Protein AF-C2XUA9-F1 (afdb_monomer_lite)

Sequence (88 aa):
MNLHAYIALEIEMREKLKVRGHKERTIPGDVREWFIEAIDKLPQEKLRVIELPKQFNLLEFMRTFEHLVRAGVTITAPDQVLTAMEIK

Organism: Bacillus mycoides (NCBI:txid1405)

Foldseek 3Di:
DPVVLVVVLVVVLVVVCVVVVNPDPDDDPVSVVVSVVSVVVPPPPDDPDPVAPPPDDPVQLVVLVVVCVVVVHDDDDSVVSVVVVVVD

Secondary structure (DSSP, 8-state):
--HHHHHHHHHHHHHHHHHTT--SSSPPHHHHHHHHHHHHTS--PPP------TT--HHHHHHHHHHHHHTT----SHHHHHHHHHT-

pLDDT: mean 81.71, std 10.54, range [48.81, 93.06]

Radius of gyration: 21.3 Å; chains: 1; bounding box: 46×23×55 Å

Structure (mmCIF, N/CA/C/O backbone):
data_AF-C2XUA9-F1
#
_entry.id   AF-C2XUA9-F1
#
loop_
_atom_site.group_PDB
_atom_site.id
_atom_site.type_symbol
_atom_site.label_atom_id
_atom_site.label_alt_id
_atom_site.label_comp_id
_atom_site.label_asym_id
_atom_site.label_entity_id
_atom_site.label_seq_id
_atom_site.pdbx_PDB_ins_code
_atom_site.Cartn_x
_atom_site.Cartn_y
_atom_site.Cartn_z
_atom_site.occupancy
_atom_site.B_iso_or_equiv
_atom_site.auth_seq_id
_atom_site.auth_comp_id
_atom_site.auth_asym_id
_atom_site.auth_atom_id
_atom_site.pdbx_PDB_model_num
ATOM 1 N N . MET A 1 1 ? 1.863 -7.018 1.054 1.00 54.62 1 MET A N 1
ATOM 2 C CA . MET A 1 1 ? 2.851 -6.241 0.266 1.00 54.62 1 MET A CA 1
ATOM 3 C C . MET A 1 1 ? 4.234 -6.790 0.529 1.00 54.62 1 MET A C 1
ATOM 5 O O . MET A 1 1 ? 4.745 -6.641 1.636 1.00 54.62 1 MET A O 1
ATOM 9 N N . ASN A 1 2 ? 4.860 -7.363 -0.489 1.00 65.81 2 ASN A N 1
ATOM 10 C CA . ASN A 1 2 ? 6.297 -7.550 -0.468 1.00 65.81 2 ASN A CA 1
ATOM 11 C C . ASN A 1 2 ? 6.948 -6.246 -0.959 1.00 65.81 2 ASN A C 1
ATOM 13 O O . ASN 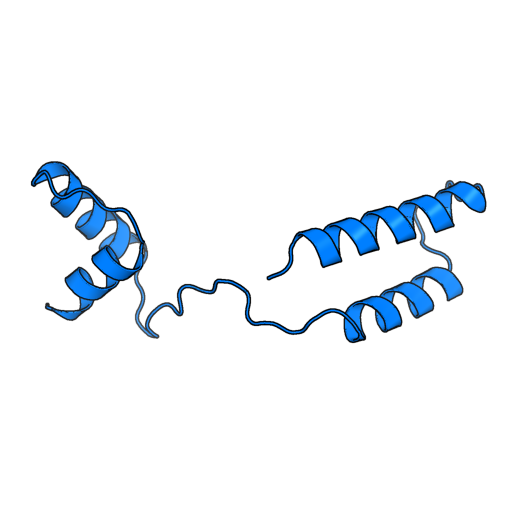A 1 2 ? 7.246 -6.103 -2.140 1.00 65.81 2 ASN A O 1
ATOM 17 N N . LEU A 1 3 ? 7.098 -5.256 -0.068 1.00 68.06 3 LEU A N 1
ATOM 18 C CA . LEU A 1 3 ? 7.782 -3.989 -0.372 1.00 68.06 3 LEU A CA 1
ATOM 19 C C . LEU A 1 3 ? 9.173 -4.248 -0.978 1.00 68.06 3 LEU A C 1
ATOM 21 O O . LEU A 1 3 ? 9.618 -3.507 -1.850 1.00 68.06 3 LEU A O 1
ATOM 25 N N . HIS A 1 4 ? 9.814 -5.353 -0.587 1.00 77.69 4 HIS A N 1
ATOM 26 C CA . HIS A 1 4 ? 11.088 -5.772 -1.157 1.00 77.69 4 HIS A CA 1
ATOM 27 C C . HIS A 1 4 ? 10.997 -6.101 -2.650 1.00 77.69 4 HIS A C 1
ATOM 29 O 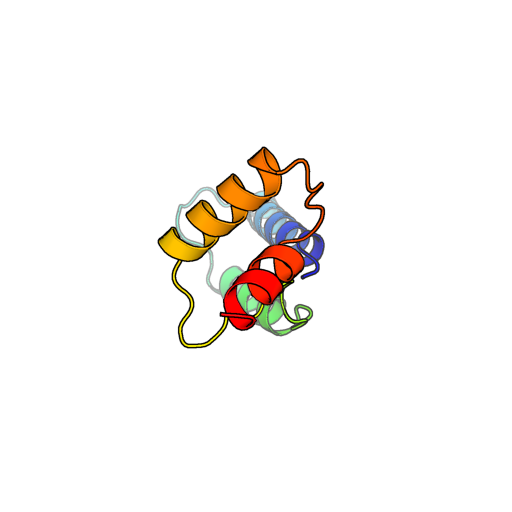O . HIS A 1 4 ? 11.969 -5.859 -3.351 1.00 77.69 4 HIS A O 1
ATOM 35 N N . ALA A 1 5 ? 9.857 -6.577 -3.163 1.00 79.75 5 ALA A N 1
ATOM 36 C CA . ALA A 1 5 ? 9.683 -6.849 -4.591 1.00 79.75 5 ALA A CA 1
ATOM 37 C C . ALA A 1 5 ? 9.632 -5.556 -5.425 1.00 79.75 5 ALA A C 1
ATOM 39 O O . ALA A 1 5 ? 10.262 -5.473 -6.474 1.00 79.75 5 ALA A O 1
ATOM 40 N N . TYR A 1 6 ? 8.956 -4.519 -4.921 1.00 80.19 6 TYR A N 1
ATOM 41 C CA . TYR A 1 6 ? 8.925 -3.202 -5.568 1.00 80.19 6 TYR A CA 1
ATOM 42 C C . TYR A 1 6 ? 10.284 -2.500 -5.497 1.00 80.19 6 TYR A C 1
ATOM 44 O O . TYR A 1 6 ? 10.759 -1.975 -6.500 1.00 80.19 6 TYR A O 1
ATOM 52 N N . ILE A 1 7 ? 10.936 -2.538 -4.330 1.00 83.44 7 ILE A N 1
ATOM 53 C CA . ILE A 1 7 ? 12.277 -1.967 -4.149 1.00 83.44 7 ILE A CA 1
ATOM 54 C C . ILE A 1 7 ? 13.296 -2.695 -5.036 1.00 83.44 7 ILE A C 1
ATOM 56 O O . ILE A 1 7 ? 14.129 -2.050 -5.667 1.00 83.44 7 ILE A O 1
ATOM 60 N N . ALA A 1 8 ? 13.224 -4.025 -5.127 1.00 88.19 8 ALA A N 1
ATOM 61 C CA . ALA A 1 8 ? 14.096 -4.802 -6.002 1.00 88.19 8 ALA A CA 1
ATOM 62 C C . ALA A 1 8 ? 13.899 -4.424 -7.476 1.00 88.19 8 ALA A C 1
ATOM 64 O O . ALA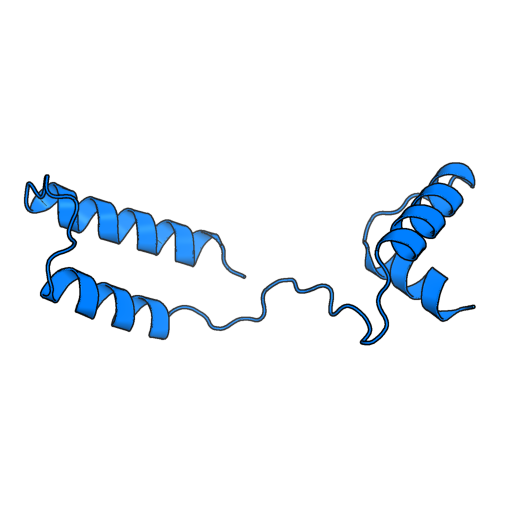 A 1 8 ? 14.885 -4.215 -8.182 1.00 88.19 8 ALA A O 1
ATOM 65 N N . LEU A 1 9 ? 12.647 -4.263 -7.917 1.00 89.56 9 LEU A N 1
ATOM 66 C CA . LEU A 1 9 ? 12.346 -3.856 -9.286 1.00 89.56 9 LEU A CA 1
ATOM 67 C C . LEU A 1 9 ? 12.864 -2.440 -9.597 1.00 89.56 9 LEU A C 1
ATOM 69 O O . LEU A 1 9 ? 13.411 -2.198 -10.674 1.00 89.56 9 LEU A O 1
ATOM 73 N N . GLU A 1 10 ? 12.755 -1.506 -8.648 1.00 87.75 10 GLU A N 1
ATOM 74 C CA . GLU A 1 10 ? 13.326 -0.162 -8.790 1.00 87.75 10 GLU A CA 1
ATOM 75 C C . GLU A 1 10 ? 14.858 -0.203 -8.915 1.00 87.75 10 GLU A C 1
ATOM 77 O O . GLU A 1 10 ? 15.436 0.480 -9.766 1.00 87.75 10 GLU A O 1
ATOM 82 N N . ILE A 1 11 ? 15.530 -1.018 -8.096 1.00 89.25 11 ILE A N 1
ATOM 83 C CA . ILE A 1 11 ? 16.987 -1.193 -8.157 1.00 89.25 11 ILE A CA 1
ATOM 84 C C . ILE A 1 11 ? 17.399 -1.765 -9.518 1.00 89.25 11 ILE A C 1
ATOM 86 O O . ILE A 1 11 ? 18.324 -1.247 -10.145 1.00 89.25 11 ILE A O 1
ATOM 90 N N . GLU A 1 12 ? 16.693 -2.785 -10.009 1.00 91.12 12 GLU A N 1
ATOM 91 C CA . GLU A 1 12 ? 16.976 -3.407 -11.305 1.00 91.12 12 GLU A CA 1
ATOM 92 C C . GLU A 1 12 ? 16.809 -2.411 -12.463 1.00 91.12 12 GLU A C 1
ATOM 94 O O . GLU A 1 12 ? 17.655 -2.331 -13.359 1.00 91.12 12 GLU A O 1
ATOM 99 N N . MET A 1 13 ? 15.761 -1.587 -12.415 1.00 89.50 13 MET A N 1
ATOM 100 C CA . MET A 1 13 ? 15.537 -0.522 -13.390 1.00 89.50 13 MET A CA 1
ATOM 101 C C . MET A 1 13 ? 16.681 0.501 -13.390 1.00 89.50 13 MET A C 1
ATOM 103 O O . MET A 1 13 ? 17.195 0.863 -14.452 1.00 89.50 13 MET A O 1
ATOM 107 N N . ARG A 1 14 ? 17.116 0.956 -12.208 1.00 86.31 14 ARG A N 1
ATOM 108 C CA . ARG A 1 14 ? 18.230 1.907 -12.072 1.00 86.31 14 ARG A CA 1
ATOM 109 C C . ARG A 1 14 ? 19.538 1.325 -12.603 1.00 86.31 14 ARG A C 1
ATOM 111 O O . ARG A 1 14 ? 20.276 2.038 -13.283 1.00 86.31 14 ARG A O 1
ATOM 118 N N . GLU A 1 15 ? 19.806 0.045 -12.357 1.00 88.88 15 GLU A N 1
ATOM 119 C CA . GLU A 1 15 ? 21.011 -0.615 -12.865 1.00 88.88 15 GLU A CA 1
ATOM 120 C C . GLU A 1 15 ? 20.971 -0.764 -14.395 1.00 88.88 15 GLU A C 1
ATOM 122 O O . GLU A 1 15 ? 21.958 -0.463 -15.064 1.00 88.88 15 GLU A O 1
ATOM 127 N N . LYS A 1 16 ? 19.815 -1.107 -14.985 1.00 88.81 16 LYS A N 1
ATOM 128 C CA . LYS A 1 16 ? 19.645 -1.137 -16.453 1.00 88.81 16 LYS A CA 1
ATOM 129 C C . LYS A 1 16 ? 19.912 0.221 -17.103 1.00 88.81 16 LYS A C 1
ATOM 131 O O . LYS A 1 16 ? 20.554 0.280 -18.153 1.00 88.81 16 LYS A O 1
ATOM 136 N N . LEU A 1 17 ? 19.454 1.311 -16.487 1.00 87.69 17 LEU A N 1
ATOM 137 C CA . LEU A 1 17 ? 19.741 2.668 -16.964 1.00 87.69 17 LEU A CA 1
ATOM 138 C C . LEU A 1 17 ? 21.232 3.009 -16.829 1.00 87.69 17 LEU A C 1
ATOM 140 O O . LEU A 1 17 ? 21.834 3.552 -17.757 1.00 87.69 17 LEU A O 1
ATOM 144 N N . LYS A 1 18 ? 21.850 2.636 -15.707 1.00 85.75 18 LYS A N 1
ATOM 145 C CA . LYS A 1 18 ? 23.270 2.877 -15.433 1.00 85.75 18 LYS A CA 1
ATOM 146 C C . LYS A 1 18 ? 24.196 2.137 -16.402 1.00 85.75 18 LYS A C 1
ATOM 148 O O . LYS A 1 18 ? 25.116 2.759 -16.926 1.00 85.75 18 LYS A O 1
ATOM 153 N N . VAL A 1 19 ? 23.944 0.853 -16.683 1.00 85.81 19 VAL A N 1
ATOM 154 C CA . VAL A 1 19 ? 24.736 0.038 -17.632 1.00 85.81 19 VAL A CA 1
ATOM 155 C C . VAL A 1 19 ? 24.736 0.649 -19.033 1.00 85.81 19 VAL A C 1
ATOM 157 O O . VAL A 1 19 ? 25.740 0.596 -19.737 1.00 85.81 19 VAL A O 1
ATOM 160 N N . ARG A 1 20 ? 23.634 1.290 -19.428 1.00 81.62 20 ARG A N 1
ATOM 161 C CA . ARG A 1 20 ? 23.518 1.985 -20.717 1.00 81.62 20 ARG A CA 1
ATOM 162 C C . ARG A 1 20 ? 24.162 3.372 -20.736 1.00 81.62 20 ARG A C 1
ATOM 164 O O . ARG A 1 20 ? 24.106 4.049 -21.757 1.00 81.62 20 ARG A O 1
ATOM 171 N N . GLY A 1 21 ? 24.748 3.818 -19.624 1.00 80.50 21 GLY A N 1
ATOM 172 C CA . GLY A 1 21 ? 25.284 5.171 -19.494 1.00 80.50 21 GLY A CA 1
ATOM 173 C C . GLY A 1 21 ? 24.201 6.246 -19.596 1.00 80.50 21 GLY A C 1
ATOM 174 O O . GLY A 1 21 ? 24.500 7.375 -19.984 1.00 80.50 21 GLY A O 1
ATOM 175 N N . HIS A 1 22 ? 22.950 5.901 -19.276 1.00 79.75 22 HIS A N 1
ATOM 176 C CA . HIS A 1 22 ? 21.805 6.786 -19.442 1.00 79.75 22 HIS A CA 1
ATOM 177 C C . HIS A 1 22 ? 21.858 7.927 -18.422 1.00 79.75 22 HIS A C 1
ATOM 179 O O . HIS A 1 22 ? 21.739 7.704 -17.218 1.00 79.75 22 HIS A O 1
ATOM 185 N N . LYS A 1 23 ? 22.063 9.157 -18.902 1.00 73.44 23 LYS A N 1
ATOM 186 C CA . LYS A 1 23 ? 22.173 10.375 -18.071 1.00 73.44 23 LYS A CA 1
ATOM 187 C C . LYS A 1 23 ? 20.987 11.325 -18.234 1.00 73.44 23 LYS A C 1
ATOM 189 O O . LYS A 1 23 ? 20.935 12.364 -17.579 1.00 73.44 23 LYS A O 1
ATOM 194 N N . GLU A 1 24 ? 20.057 10.996 -19.124 1.00 74.50 24 GLU A N 1
ATOM 195 C CA . GLU A 1 24 ? 18.922 11.853 -19.441 1.00 74.50 24 GLU A CA 1
ATOM 196 C C . GLU A 1 24 ? 17.778 11.667 -18.443 1.00 74.50 24 GLU A C 1
ATOM 198 O O . GLU A 1 24 ? 17.592 10.599 -17.859 1.00 74.50 24 GLU A O 1
ATOM 203 N N . ARG A 1 25 ? 16.965 12.716 -18.275 1.00 73.62 25 ARG A N 1
ATOM 204 C CA . ARG A 1 25 ? 15.776 12.678 -17.406 1.00 73.62 25 ARG A CA 1
ATOM 205 C C . ARG A 1 25 ? 14.677 11.753 -17.937 1.00 73.62 25 ARG A C 1
ATOM 207 O O . ARG A 1 25 ? 13.807 11.340 -17.178 1.00 73.62 25 ARG A O 1
ATOM 214 N N . THR A 1 26 ? 14.692 11.458 -19.232 1.00 78.25 26 THR A N 1
ATOM 215 C CA . THR A 1 26 ? 13.676 10.670 -19.934 1.00 78.25 26 THR A CA 1
ATOM 216 C C . THR A 1 26 ? 14.072 9.208 -20.017 1.00 78.25 26 THR A C 1
ATOM 218 O O . THR A 1 26 ? 15.148 8.894 -20.501 1.00 78.25 26 THR A O 1
ATOM 221 N N . ILE A 1 27 ? 13.200 8.300 -19.581 1.00 80.31 27 ILE A N 1
ATOM 222 C CA . ILE A 1 27 ? 13.448 6.852 -19.653 1.00 80.31 27 ILE A CA 1
ATOM 223 C C . ILE A 1 27 ? 13.285 6.372 -21.111 1.00 80.31 27 ILE A C 1
ATOM 225 O O . ILE A 1 27 ? 12.240 6.683 -21.708 1.00 80.31 27 ILE A O 1
ATOM 229 N N . PRO A 1 28 ? 14.253 5.608 -21.664 1.00 86.75 28 PRO A N 1
ATOM 230 C CA . PRO A 1 28 ? 14.151 4.996 -22.990 1.00 86.75 28 PRO A CA 1
ATOM 231 C C . PRO A 1 28 ? 12.890 4.139 -23.138 1.00 86.75 28 PRO A C 1
ATOM 233 O O . PRO A 1 28 ? 12.451 3.505 -22.177 1.00 86.75 28 PRO A O 1
ATOM 236 N N . GLY A 1 29 ? 12.299 4.127 -24.336 1.00 85.25 29 GLY A N 1
ATOM 237 C CA . GLY A 1 29 ? 11.017 3.457 -24.589 1.00 85.25 29 GLY A CA 1
ATOM 238 C C . GLY A 1 29 ? 11.032 1.966 -24.250 1.00 85.25 29 GLY A C 1
ATOM 239 O O . GLY A 1 29 ? 10.140 1.488 -23.563 1.00 85.25 29 GLY A O 1
ATOM 240 N N . ASP A 1 30 ? 12.100 1.264 -24.613 1.00 86.56 30 ASP A N 1
ATOM 241 C CA . ASP A 1 30 ? 12.259 -0.169 -24.365 1.00 86.56 30 ASP A CA 1
ATOM 242 C C . ASP A 1 30 ? 12.425 -0.510 -22.871 1.00 86.56 30 ASP A C 1
ATOM 244 O O . ASP A 1 30 ? 11.878 -1.495 -22.380 1.00 86.56 30 ASP A O 1
ATOM 248 N N . VAL A 1 31 ? 13.131 0.335 -22.110 1.00 85.81 31 VAL A N 1
ATOM 249 C CA . VAL A 1 31 ? 13.244 0.193 -20.646 1.00 85.81 31 VAL A CA 1
ATOM 250 C C . VAL A 1 31 ? 11.905 0.474 -19.969 1.00 85.81 31 VAL A C 1
ATOM 252 O O . VAL A 1 31 ? 11.564 -0.182 -18.988 1.00 85.81 31 VAL A O 1
ATOM 255 N N . ARG A 1 32 ? 11.136 1.439 -20.486 1.00 86.12 32 ARG A N 1
ATOM 256 C CA . ARG A 1 32 ? 9.796 1.760 -19.985 1.00 86.12 32 ARG A CA 1
ATOM 257 C C . ARG A 1 32 ? 8.832 0.598 -20.201 1.00 86.12 32 ARG A C 1
ATOM 259 O O . ARG A 1 32 ? 8.141 0.232 -19.259 1.00 86.12 32 ARG A O 1
ATOM 266 N N . GLU A 1 33 ? 8.796 0.037 -21.404 1.00 90.56 33 GLU A N 1
ATOM 267 C CA . GLU A 1 33 ? 7.943 -1.110 -21.734 1.00 90.56 33 GLU A CA 1
ATOM 268 C C . GLU A 1 33 ? 8.279 -2.315 -20.854 1.00 90.56 33 GLU A C 1
ATOM 270 O O . GLU A 1 33 ? 7.394 -2.855 -20.194 1.00 90.56 33 GLU A O 1
ATOM 275 N N . TRP A 1 34 ? 9.568 -2.644 -20.722 1.00 92.44 34 TRP A N 1
ATOM 276 C CA . TRP A 1 34 ? 10.019 -3.691 -19.805 1.00 92.44 34 TRP A CA 1
ATOM 277 C C . TRP A 1 34 ? 9.573 -3.441 -18.356 1.00 92.44 34 TRP A C 1
ATOM 279 O O . TRP A 1 34 ? 9.134 -4.364 -17.673 1.00 92.44 34 TRP A O 1
ATOM 289 N N . PHE A 1 35 ? 9.673 -2.197 -17.877 1.00 88.88 35 PHE A N 1
ATOM 290 C CA . PHE A 1 35 ? 9.304 -1.851 -16.505 1.00 88.88 35 PHE A CA 1
ATOM 291 C C . PHE A 1 35 ? 7.798 -1.996 -16.261 1.00 88.88 35 PHE A C 1
ATOM 293 O O . PHE A 1 35 ? 7.401 -2.502 -15.215 1.00 88.88 35 PHE A O 1
ATOM 300 N N . ILE A 1 36 ? 6.964 -1.606 -17.231 1.00 87.06 36 ILE A N 1
ATOM 301 C CA . ILE A 1 36 ? 5.507 -1.782 -17.168 1.00 87.06 36 ILE A CA 1
ATOM 302 C C . ILE A 1 36 ? 5.158 -3.275 -17.101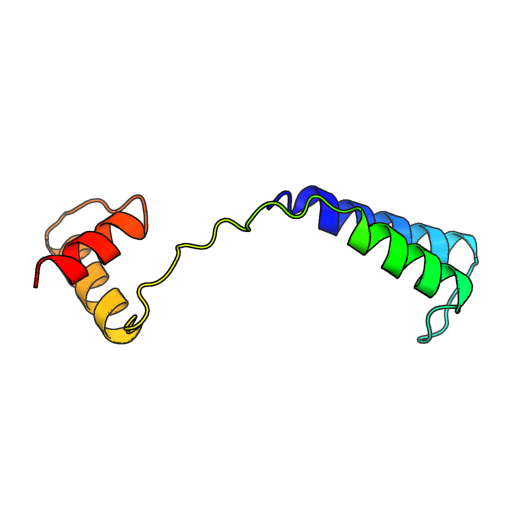 1.00 87.06 36 ILE A C 1
ATOM 304 O O . ILE A 1 36 ? 4.443 -3.692 -16.193 1.00 87.06 36 ILE A O 1
ATOM 308 N N . GLU A 1 37 ? 5.739 -4.101 -17.976 1.00 91.19 37 GLU A N 1
ATOM 309 C CA . GLU A 1 37 ? 5.516 -5.553 -17.943 1.00 91.19 37 GLU A CA 1
ATOM 310 C C . GLU A 1 37 ? 5.984 -6.203 -16.635 1.00 91.19 37 GLU A C 1
ATOM 312 O O . GLU A 1 37 ? 5.400 -7.184 -16.169 1.00 91.19 37 GLU A O 1
ATOM 317 N N . ALA A 1 38 ? 7.072 -5.699 -16.051 1.00 89.00 38 ALA A N 1
ATOM 318 C CA . ALA A 1 38 ? 7.593 -6.206 -14.792 1.00 89.00 38 ALA A CA 1
ATOM 319 C C . ALA A 1 38 ? 6.685 -5.836 -13.611 1.00 89.00 38 ALA A C 1
ATOM 321 O O . ALA A 1 38 ? 6.489 -6.670 -12.728 1.00 89.00 38 ALA A O 1
ATOM 322 N N . ILE A 1 39 ? 6.087 -4.637 -13.621 1.00 85.94 39 ILE A N 1
ATOM 323 C CA . ILE A 1 39 ? 5.073 -4.220 -12.642 1.00 85.94 39 ILE A CA 1
ATOM 324 C C . ILE A 1 39 ? 3.846 -5.131 -12.713 1.00 85.94 39 ILE A C 1
ATOM 326 O O . ILE A 1 39 ? 3.383 -5.596 -11.672 1.00 85.94 39 ILE A O 1
ATOM 330 N N . ASP A 1 40 ? 3.352 -5.438 -13.914 1.00 84.94 40 ASP A N 1
ATOM 331 C CA . AS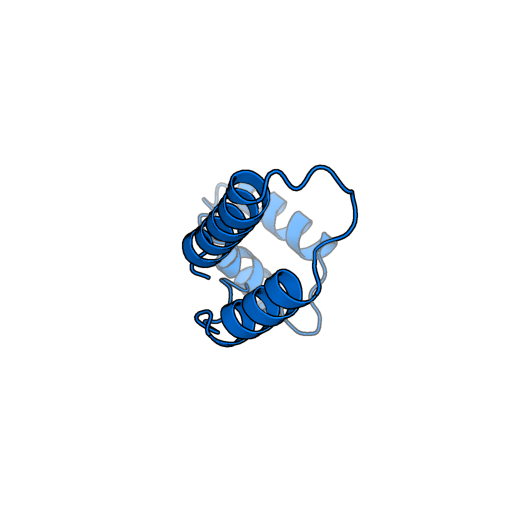P A 1 40 ? 2.178 -6.306 -14.089 1.00 84.94 40 ASP A CA 1
ATOM 332 C C . ASP A 1 40 ? 2.407 -7.720 -13.531 1.00 84.94 40 ASP A C 1
ATOM 334 O O . ASP A 1 40 ? 1.479 -8.376 -13.055 1.00 84.94 40 ASP A O 1
ATOM 338 N N . LYS A 1 41 ? 3.663 -8.182 -13.537 1.00 87.38 41 LYS A N 1
ATOM 339 C CA . LYS A 1 41 ? 4.082 -9.487 -13.001 1.00 87.38 41 LYS A CA 1
ATOM 340 C C . LYS A 1 41 ? 4.386 -9.468 -11.502 1.00 87.38 41 LYS A C 1
ATOM 342 O O . LYS A 1 41 ? 4.639 -10.533 -10.934 1.00 87.38 41 LYS A O 1
ATOM 347 N N . LEU A 1 42 ? 4.389 -8.302 -10.848 1.00 82.94 42 LEU A N 1
ATOM 348 C CA . LEU A 1 42 ? 4.612 -8.240 -9.406 1.00 82.94 42 LEU A CA 1
ATOM 349 C C . LEU A 1 42 ? 3.472 -8.936 -8.651 1.00 82.94 42 LEU A C 1
ATOM 351 O O . LEU A 1 42 ? 2.321 -8.908 -9.098 1.00 82.94 42 LEU A O 1
ATOM 355 N N . PRO A 1 43 ? 3.759 -9.534 -7.478 1.00 76.50 43 PRO A N 1
ATOM 356 C CA . PRO A 1 43 ? 2.726 -10.112 -6.636 1.00 76.50 43 PRO A CA 1
ATOM 357 C C . PRO A 1 43 ? 1.658 -9.064 -6.307 1.00 76.50 43 PRO A C 1
ATOM 359 O O . PRO A 1 43 ? 1.913 -8.113 -5.564 1.00 76.50 43 PRO A O 1
ATOM 362 N N . GLN A 1 44 ? 0.447 -9.272 -6.822 1.00 71.44 44 GLN A N 1
ATOM 363 C CA . GLN A 1 44 ? -0.734 -8.438 -6.563 1.00 71.44 44 GLN A CA 1
ATOM 364 C C . GLN A 1 44 ? -1.353 -8.748 -5.190 1.00 71.44 44 GLN A C 1
ATOM 366 O O . GLN A 1 44 ? -2.568 -8.701 -4.999 1.00 71.44 44 GLN A O 1
ATOM 371 N N . GLU A 1 45 ? -0.525 -9.130 -4.216 1.00 67.94 45 GLU A N 1
ATOM 372 C CA . GLU A 1 45 ? -0.987 -9.340 -2.853 1.00 67.94 45 GLU A CA 1
ATOM 373 C C . GLU A 1 45 ? -1.544 -8.029 -2.312 1.00 67.94 45 GLU A C 1
ATOM 375 O O . GLU A 1 45 ? -0.889 -6.983 -2.416 1.00 67.94 45 GLU A O 1
ATOM 380 N N . LYS A 1 46 ? -2.712 -8.097 -1.658 1.00 55.34 46 LYS A N 1
ATOM 381 C CA . LYS A 1 46 ? -3.236 -6.962 -0.901 1.00 55.34 46 LYS A CA 1
ATOM 382 C C . LYS A 1 46 ? -2.100 -6.412 -0.030 1.00 55.34 46 LYS A C 1
ATOM 384 O O . LYS A 1 46 ? -1.404 -7.135 0.700 1.00 55.34 46 LYS A O 1
ATOM 389 N N . LEU A 1 47 ? -1.857 -5.107 -0.144 1.00 56.16 47 LEU A N 1
ATOM 390 C CA . LEU A 1 47 ? -1.075 -4.398 0.857 1.00 56.16 47 LEU A CA 1
ATOM 391 C C . LEU A 1 47 ? -1.655 -4.741 2.234 1.00 56.16 47 LEU A C 1
ATOM 393 O O . LEU A 1 47 ? -2.820 -5.122 2.324 1.00 56.16 47 LEU A O 1
ATOM 397 N N . ARG A 1 48 ? -0.865 -4.650 3.309 1.00 56.84 48 ARG A N 1
ATOM 398 C CA . ARG A 1 48 ? -1.457 -4.609 4.653 1.00 56.84 48 ARG A CA 1
ATOM 399 C C . ARG A 1 48 ? -2.286 -3.325 4.728 1.00 56.84 48 ARG A C 1
ATOM 401 O O . ARG A 1 48 ? -1.810 -2.290 5.172 1.00 56.84 48 ARG A O 1
ATOM 408 N N . VAL A 1 49 ? -3.476 -3.393 4.155 1.00 55.53 49 VAL A N 1
ATOM 409 C CA . VAL A 1 49 ? -4.525 -2.407 4.206 1.00 55.53 49 VAL A CA 1
ATOM 410 C C . VAL A 1 49 ? -5.238 -2.796 5.476 1.00 55.53 49 VAL A C 1
ATOM 412 O O . VAL A 1 49 ? -5.849 -3.858 5.555 1.00 55.53 49 VAL A O 1
ATOM 415 N N . ILE A 1 50 ? -5.090 -1.964 6.496 1.00 60.34 50 ILE A N 1
ATOM 416 C CA . ILE A 1 50 ? -6.158 -1.865 7.475 1.00 60.34 50 ILE A CA 1
ATOM 417 C C . ILE A 1 50 ? -7.362 -1.470 6.620 1.00 60.34 50 ILE A C 1
ATOM 419 O O . ILE A 1 50 ? -7.376 -0.364 6.075 1.00 60.34 50 ILE A O 1
ATOM 423 N N . GLU A 1 51 ? -8.266 -2.412 6.343 1.00 62.91 51 GLU A N 1
ATOM 424 C CA . GLU A 1 51 ? -9.489 -2.115 5.601 1.00 62.91 51 GLU A CA 1
ATOM 425 C C . GLU A 1 51 ? -10.307 -1.194 6.500 1.00 62.91 51 GLU A C 1
ATOM 427 O O . GLU A 1 51 ? -10.984 -1.623 7.430 1.00 62.91 51 GLU A O 1
ATOM 432 N N . LEU A 1 52 ? -10.140 0.109 6.278 1.00 70.44 52 LEU A N 1
ATOM 433 C CA . LEU A 1 52 ? -10.826 1.119 7.057 1.00 70.44 52 LEU A CA 1
ATOM 434 C C . LEU A 1 52 ? -12.332 0.981 6.792 1.00 70.44 52 LEU A C 1
ATOM 436 O O . LEU A 1 52 ? -12.734 0.843 5.629 1.00 70.44 52 LEU A O 1
ATOM 440 N N . PRO A 1 53 ? -13.179 1.046 7.833 1.00 74.12 53 PRO A N 1
ATOM 441 C CA . PRO A 1 53 ? -14.622 1.065 7.654 1.00 74.12 53 PRO A CA 1
ATOM 442 C C . PRO A 1 53 ? -15.032 2.154 6.656 1.00 74.12 53 PRO A C 1
ATOM 444 O O . PRO A 1 53 ? -14.421 3.222 6.603 1.00 74.12 53 PRO A O 1
ATOM 447 N N . LYS A 1 54 ? -16.112 1.939 5.891 1.00 75.81 54 LYS A N 1
ATOM 448 C CA . LYS A 1 54 ? -16.601 2.921 4.894 1.00 75.81 54 LYS A CA 1
ATOM 449 C C . LYS A 1 54 ? -16.855 4.321 5.473 1.00 75.81 54 LYS A C 1
ATOM 451 O O . LYS A 1 54 ? -16.884 5.292 4.728 1.00 75.81 54 LYS A O 1
ATOM 456 N N . GLN A 1 55 ? -17.061 4.404 6.785 1.00 81.38 55 GLN A N 1
ATOM 457 C CA . GLN A 1 55 ? -17.365 5.621 7.536 1.00 81.38 55 GLN A CA 1
ATOM 458 C C . GLN A 1 55 ? -16.177 6.084 8.395 1.00 81.38 55 GLN A C 1
ATOM 460 O O . GLN A 1 55 ? -16.360 6.821 9.359 1.00 81.38 55 GLN A O 1
ATOM 465 N N . PHE A 1 56 ? -14.963 5.614 8.098 1.00 83.50 56 PHE A N 1
ATOM 466 C CA . PHE A 1 56 ? -13.793 5.886 8.919 1.00 83.50 56 PHE A CA 1
ATOM 467 C C . PHE A 1 56 ? -13.529 7.387 9.075 1.00 83.50 56 PHE A C 1
ATOM 469 O O . PHE A 1 56 ? -13.388 8.123 8.095 1.00 83.50 56 PHE A O 1
ATOM 476 N N . ASN A 1 57 ? -13.386 7.817 10.328 1.00 85.19 57 ASN A N 1
ATOM 477 C CA . ASN A 1 57 ? -13.002 9.171 10.687 1.00 85.19 57 ASN A CA 1
ATOM 478 C C . ASN A 1 57 ? -11.674 9.152 11.453 1.00 85.19 57 ASN A C 1
ATOM 480 O O . ASN A 1 57 ? -11.591 8.663 12.580 1.00 85.19 57 ASN A O 1
ATOM 484 N N . LEU A 1 58 ? -10.637 9.745 10.855 1.00 85.12 58 LEU A N 1
ATOM 485 C CA . LEU A 1 58 ? -9.299 9.796 11.447 1.00 85.12 58 LEU A CA 1
ATOM 486 C C . LEU A 1 58 ? -9.271 10.539 12.791 1.00 85.12 58 LEU A C 1
ATOM 488 O O . LEU A 1 58 ? -8.542 10.146 13.697 1.00 85.12 58 LEU A O 1
ATOM 492 N N . LEU A 1 59 ? -10.062 11.602 12.945 1.00 90.56 59 LEU A N 1
ATOM 493 C CA . LEU A 1 59 ? -10.096 12.376 14.186 1.00 90.56 59 LEU A CA 1
ATOM 494 C C . LEU A 1 59 ? -10.694 11.554 15.330 1.00 90.56 59 LEU A C 1
ATOM 496 O O . LEU A 1 59 ? -10.205 11.603 16.458 1.00 90.56 59 LEU A O 1
ATOM 500 N N . GLU A 1 60 ? -11.743 10.790 15.038 1.00 88.94 60 GLU A N 1
ATOM 501 C CA . GLU A 1 60 ? -12.365 9.894 16.009 1.00 88.94 60 GLU A CA 1
ATOM 502 C C . GLU A 1 60 ? -11.441 8.734 16.380 1.00 88.94 60 GLU A C 1
ATOM 504 O O . GLU A 1 60 ? -11.317 8.397 17.560 1.00 88.94 60 GLU A O 1
ATOM 509 N N . PHE A 1 61 ? -10.719 8.198 15.397 1.00 90.56 61 PHE A N 1
ATOM 510 C CA . PHE A 1 61 ? -9.691 7.191 15.623 1.00 90.56 61 PHE A CA 1
ATOM 511 C C . PHE A 1 61 ? -8.598 7.694 16.571 1.00 90.56 61 PHE A C 1
ATOM 513 O O . PHE A 1 61 ? -8.311 7.045 17.575 1.00 90.56 61 PHE A O 1
ATOM 520 N N . MET A 1 62 ? -8.036 8.880 16.315 1.00 92.75 62 MET A N 1
ATOM 521 C CA . MET A 1 62 ? -6.981 9.456 17.159 1.00 92.75 62 MET A CA 1
ATOM 522 C C . MET A 1 62 ? -7.468 9.736 18.585 1.00 92.75 62 MET A C 1
ATOM 524 O O . MET A 1 62 ? -6.763 9.436 19.544 1.00 92.75 62 MET A O 1
ATOM 528 N N . ARG A 1 63 ? -8.697 10.242 18.745 1.00 92.62 63 ARG A N 1
ATOM 529 C CA . ARG A 1 63 ? -9.303 10.464 20.069 1.00 92.62 63 ARG A CA 1
ATOM 530 C C . ARG A 1 63 ? -9.520 9.159 20.831 1.00 92.62 63 ARG A C 1
ATOM 532 O O . ARG A 1 63 ? -9.236 9.097 22.025 1.00 92.62 63 ARG A O 1
ATOM 539 N N . THR A 1 64 ? -10.015 8.125 20.154 1.00 90.69 64 THR A N 1
ATOM 540 C CA . THR A 1 64 ? -10.229 6.798 20.752 1.00 90.69 64 THR A CA 1
ATOM 541 C C . THR A 1 64 ? -8.899 6.167 21.155 1.00 90.69 64 THR A C 1
ATOM 543 O O . THR A 1 64 ? -8.763 5.686 22.278 1.00 90.69 64 THR A O 1
ATOM 546 N N . PHE A 1 65 ? -7.889 6.257 20.289 1.00 91.56 65 PHE A N 1
ATOM 547 C CA . PHE A 1 65 ? -6.529 5.815 20.579 1.00 91.56 65 PHE A CA 1
ATOM 548 C C . PHE A 1 65 ? -5.952 6.519 21.815 1.00 91.56 65 PHE A C 1
ATOM 550 O O . PHE A 1 65 ? -5.520 5.855 22.754 1.00 91.56 65 PHE A O 1
ATOM 557 N N . GLU A 1 66 ? -6.003 7.853 21.866 1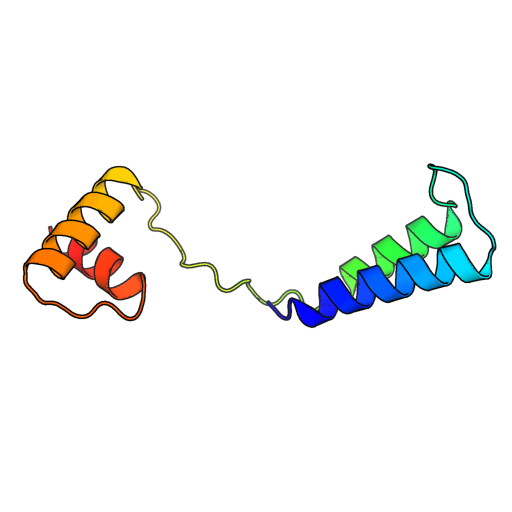.00 93.06 66 GLU A N 1
ATOM 558 C CA . GLU A 1 66 ? -5.523 8.620 23.020 1.00 93.06 66 GLU A CA 1
ATOM 559 C C . GLU A 1 66 ? -6.252 8.249 24.314 1.00 93.06 66 GLU A C 1
ATOM 561 O O . GLU A 1 66 ? -5.620 8.134 25.365 1.00 93.06 66 GLU A O 1
ATOM 566 N N . HIS A 1 67 ? -7.571 8.048 24.253 1.00 93.06 67 HIS A N 1
ATOM 567 C CA . HIS A 1 67 ? -8.358 7.647 25.414 1.00 93.06 67 HIS A CA 1
ATOM 568 C C . HIS A 1 67 ? -7.915 6.283 25.957 1.00 93.06 67 HIS A C 1
ATOM 570 O O . HIS A 1 67 ? -7.672 6.151 27.155 1.00 93.06 67 HIS A O 1
ATOM 576 N N . LEU A 1 68 ? -7.752 5.293 25.077 1.00 90.88 68 LEU A N 1
ATOM 577 C CA . LEU A 1 68 ? -7.311 3.946 25.437 1.00 90.88 68 LEU A CA 1
ATOM 578 C C . LEU A 1 68 ? -5.892 3.946 26.027 1.00 90.88 68 LEU A C 1
ATOM 580 O O . LEU A 1 68 ? -5.664 3.338 27.072 1.00 90.88 68 LEU A O 1
ATOM 584 N N . VAL A 1 69 ? -4.959 4.688 25.422 1.00 91.12 69 VAL A N 1
ATOM 585 C CA . VAL A 1 69 ? -3.591 4.831 25.949 1.00 91.12 69 VAL A CA 1
ATOM 586 C C . VAL A 1 69 ? -3.604 5.480 27.335 1.00 91.12 69 VAL A C 1
ATOM 588 O O . VAL A 1 69 ? -2.930 5.002 28.247 1.00 91.12 69 VAL A O 1
ATOM 591 N N . ARG A 1 70 ? -4.406 6.535 27.539 1.00 91.75 70 ARG A N 1
ATOM 592 C CA . ARG A 1 70 ? -4.554 7.188 28.854 1.00 91.75 70 ARG A CA 1
ATOM 593 C C . ARG A 1 70 ? -5.205 6.286 29.901 1.00 91.75 70 ARG A C 1
ATOM 595 O O . ARG A 1 70 ? -4.891 6.419 31.079 1.00 91.75 70 ARG A O 1
ATOM 602 N N . ALA A 1 71 ? -6.076 5.373 29.484 1.00 91.06 71 ALA A N 1
ATOM 603 C CA . ALA A 1 71 ? -6.672 4.357 30.347 1.00 91.06 71 ALA A CA 1
ATOM 604 C C . ALA A 1 71 ? -5.700 3.208 30.696 1.00 91.06 71 ALA A C 1
ATOM 606 O O . ALA A 1 71 ? -6.083 2.280 31.403 1.00 91.06 71 ALA A O 1
ATOM 607 N N . GLY A 1 72 ? -4.450 3.255 30.217 1.00 90.19 72 GLY A N 1
ATOM 608 C CA . GLY A 1 72 ? -3.435 2.232 30.473 1.00 90.19 72 GLY A CA 1
ATOM 609 C C . GLY A 1 72 ? -3.550 1.003 29.570 1.00 90.19 72 GLY A C 1
ATOM 610 O O . GLY A 1 72 ? -2.890 -0.005 29.821 1.00 90.19 72 GLY A O 1
ATOM 611 N N . VAL A 1 73 ? -4.366 1.061 28.513 1.00 89.81 73 VAL A N 1
ATOM 612 C CA . VAL A 1 73 ? -4.490 -0.029 27.541 1.00 89.81 73 VAL A CA 1
ATOM 613 C C . VAL A 1 73 ? -3.274 -0.012 26.617 1.00 89.81 73 VAL A C 1
ATOM 615 O O . VAL A 1 73 ? -2.978 0.991 25.968 1.00 89.81 73 VAL A O 1
ATOM 618 N N . THR A 1 74 ? -2.569 -1.140 26.531 1.00 89.50 74 THR A N 1
ATOM 619 C CA . THR A 1 74 ? -1.461 -1.301 25.581 1.00 89.50 74 THR A CA 1
ATOM 620 C C . THR A 1 74 ? -2.014 -1.668 24.211 1.00 89.50 74 THR A C 1
ATOM 622 O O . THR A 1 74 ? -2.570 -2.750 24.034 1.00 89.50 74 THR A O 1
ATOM 625 N N . ILE A 1 75 ? -1.848 -0.768 23.245 1.00 86.38 75 ILE A N 1
ATOM 626 C CA . ILE A 1 75 ? -2.320 -0.953 21.872 1.00 86.38 75 ILE A CA 1
ATOM 627 C C . ILE A 1 75 ? -1.157 -1.448 21.020 1.00 86.38 75 ILE A C 1
ATOM 629 O O . ILE A 1 75 ? -0.138 -0.771 20.895 1.00 86.38 75 ILE A O 1
ATOM 633 N N . THR A 1 76 ? -1.309 -2.629 20.431 1.00 86.25 76 THR A N 1
ATOM 634 C CA . THR A 1 76 ? -0.290 -3.267 19.583 1.00 86.25 76 THR A CA 1
ATOM 635 C C . THR A 1 76 ? -0.694 -3.309 18.113 1.00 86.25 76 THR A C 1
ATOM 637 O O . THR A 1 76 ? 0.167 -3.498 17.253 1.00 86.25 76 THR A O 1
ATOM 640 N N . ALA A 1 77 ? -1.981 -3.100 17.812 1.00 83.75 77 ALA A N 1
ATOM 641 C CA . ALA A 1 77 ? -2.509 -3.089 16.454 1.00 83.75 77 ALA A CA 1
ATOM 642 C C . ALA A 1 77 ? -3.646 -2.060 16.279 1.00 83.75 77 ALA A C 1
ATOM 644 O O . ALA A 1 77 ? -4.471 -1.898 17.181 1.00 83.75 77 ALA A O 1
ATOM 645 N N . PRO A 1 78 ? -3.751 -1.406 15.107 1.00 80.56 78 PRO A N 1
ATOM 646 C CA . PRO A 1 78 ? -4.833 -0.463 14.797 1.00 80.56 78 PRO A CA 1
ATOM 647 C C . PRO A 1 78 ? -6.245 -1.060 14.872 1.00 80.56 78 PRO A C 1
ATOM 649 O O . PRO A 1 78 ? -7.178 -0.350 15.240 1.00 80.56 78 PRO A O 1
ATOM 652 N N . ASP A 1 79 ? -6.402 -2.361 14.606 1.00 83.88 79 ASP A N 1
ATOM 653 C CA . ASP A 1 79 ? -7.697 -3.060 14.660 1.00 83.88 79 ASP A CA 1
ATOM 654 C C . ASP A 1 79 ? -8.335 -3.022 16.057 1.00 83.88 79 ASP A C 1
ATOM 656 O O . ASP A 1 79 ? -9.557 -3.030 16.190 1.00 83.88 79 ASP A O 1
ATOM 660 N N . GLN A 1 80 ? -7.520 -2.912 17.112 1.00 85.88 80 GLN A N 1
ATOM 661 C CA . GLN A 1 80 ? -8.007 -2.776 18.489 1.00 85.88 80 GLN A CA 1
ATOM 662 C C . GLN A 1 80 ? -8.722 -1.437 18.700 1.00 85.88 80 GLN A C 1
ATOM 664 O O . GLN A 1 80 ? -9.723 -1.366 19.410 1.00 85.88 80 GLN A O 1
ATOM 669 N N . VAL A 1 81 ? -8.229 -0.377 18.054 1.00 87.38 81 VAL A N 1
ATOM 670 C CA . VAL A 1 81 ? -8.851 0.952 18.094 1.00 87.38 81 VAL A CA 1
ATOM 671 C C . VAL A 1 81 ? -10.103 0.966 17.227 1.00 87.38 81 VAL A C 1
ATOM 673 O O . VAL A 1 81 ? -11.125 1.488 17.657 1.00 87.38 81 VAL A O 1
ATOM 676 N N . LEU A 1 82 ? -10.046 0.352 16.040 1.00 86.50 82 LEU A N 1
ATOM 677 C CA . LEU A 1 82 ? -11.205 0.237 15.151 1.00 86.50 82 LEU A CA 1
ATOM 678 C C . LEU A 1 82 ? -12.353 -0.534 15.811 1.00 86.50 82 LEU A C 1
ATOM 680 O O . LEU A 1 82 ? -13.482 -0.059 15.802 1.00 86.50 82 LEU A O 1
ATOM 684 N N . THR A 1 83 ? -12.058 -1.649 16.481 1.00 84.62 83 THR A N 1
ATOM 685 C CA . THR A 1 83 ? -13.058 -2.417 17.243 1.00 84.62 83 THR A CA 1
ATOM 686 C C . THR A 1 83 ? -13.694 -1.564 18.346 1.00 84.62 83 THR A C 1
ATOM 688 O O . THR A 1 83 ? -14.905 -1.588 18.537 1.00 84.62 83 THR A O 1
ATOM 691 N N . ALA A 1 84 ? -12.902 -0.755 19.058 1.00 83.00 84 ALA A N 1
ATOM 692 C CA . ALA A 1 84 ? -13.423 0.150 20.083 1.00 83.00 84 ALA A CA 1
ATOM 693 C C . ALA A 1 84 ? -14.295 1.284 19.510 1.00 83.00 84 ALA A C 1
ATOM 695 O O . ALA A 1 84 ? -15.160 1.799 20.219 1.00 83.00 84 ALA A O 1
ATOM 696 N N . MET A 1 85 ? -14.083 1.673 18.249 1.00 83.75 85 MET A N 1
ATOM 697 C CA . MET A 1 85 ? -14.947 2.621 17.539 1.00 83.75 85 MET A CA 1
ATOM 698 C C . MET A 1 85 ? -16.269 1.980 17.093 1.00 83.75 85 MET A C 1
ATOM 700 O O . MET A 1 85 ? -17.286 2.661 17.110 1.00 83.75 85 MET A O 1
ATOM 704 N N . GLU A 1 86 ? -16.276 0.693 16.730 1.00 72.69 86 GLU A N 1
ATOM 705 C CA . GLU A 1 86 ? -17.483 -0.034 16.289 1.00 72.69 86 GLU A CA 1
ATOM 706 C C . GLU A 1 86 ? -18.432 -0.431 17.434 1.00 72.69 86 GLU A C 1
ATOM 708 O O . GLU A 1 86 ? -19.601 -0.712 17.189 1.00 72.69 86 GLU A O 1
ATOM 713 N N . ILE A 1 87 ? -17.954 -0.454 18.684 1.00 59.72 87 ILE A N 1
ATOM 714 C CA . ILE A 1 87 ? -18.756 -0.798 19.878 1.00 59.72 87 ILE A CA 1
ATOM 715 C C . ILE A 1 87 ? -19.611 0.395 20.380 1.00 59.72 87 ILE A C 1
ATOM 717 O O . ILE A 1 87 ? -20.382 0.246 21.330 1.00 59.72 87 ILE A O 1
ATOM 721 N N . LYS A 1 88 ? -19.505 1.575 19.758 1.00 48.81 88 LYS A N 1
ATOM 722 C CA . LYS A 1 88 ? -20.334 2.754 20.069 1.00 48.81 88 LYS A CA 1
ATOM 723 C C . LYS A 1 88 ? -21.626 2.798 19.265 1.00 48.81 88 LYS A C 1
ATOM 725 O O . LYS A 1 88 ? -22.637 3.217 19.872 1.00 48.81 88 LYS A O 1
#